Protein AF-A0A6A4V044-F1 (afdb_monomer_lite)

Organism: Amphibalanus amphitrite (NCBI:txid1232801)

Radius of gyration: 45.14 Å; chains: 1; bounding box: 102×41×116 Å

Sequence (174 aa):
MIAAFDELERRVTQSLLRDLHEFRACLSAEIEKLSDRVKDLERHVEEKDGTIDQLSDNLRQSREEVAALQIRSSVRDQIWTRRLELRGRELFISESLTKLRSLIFRSLLATKREKRIYTVYTRGGLVFFKEKQHGFLLDDGSVVTRSYTTDERGHLVWQGTDLRQAPAPQPVYQ

Foldseek 3Di:
DVVVVVVVVVVVVVVVVVVVVVVVVVVVVVVVVVVVVVVVVVVVVVVVVVVVVVVVVVVVVVVVVVVVVVVVVVVVVVVVVVLVVCPPPPCNLVVLEDPLRVVVLVVVVVCCV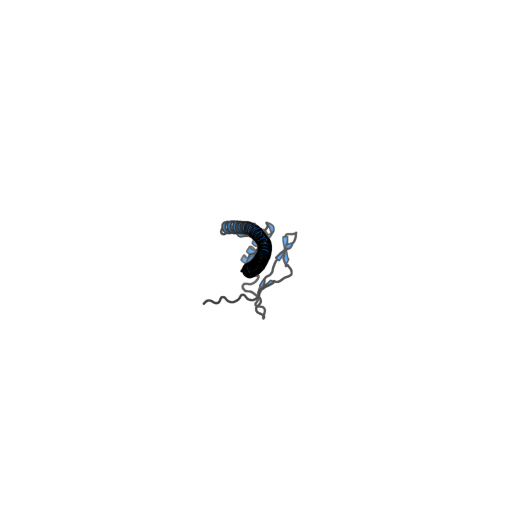VVQWPDWDDDSSFIWTHRDNDAPCPVVGWGWTWGWDADPVSDTDTPPDGDTDHHDPPPPDD

Secondary structure (DSSP, 8-state):
-HHHHHHHHHHHHHHHHHHHHHHHHHHHHHHHHHHHHHHHHHHHHHHHHHHHHHHHHHHHHHHHHHHHHHHHHHHHHHHHHHHHHTTTSTHHHHTTS-HHHHHHHHHHHHHHHTTSSSEEEEETTEEEEESSSS----TT-PEEEEEEEE-TT--EEEEEEEEEEPPPPP----

pLDDT: mean 75.54, std 19.07, range [36.34, 98.69]

Structure (mmCIF, N/CA/C/O backbone):
data_AF-A0A6A4V044-F1
#
_entry.id   AF-A0A6A4V044-F1
#
loop_
_atom_site.group_PDB
_atom_site.id
_atom_site.type_symbol
_atom_site.label_atom_id
_atom_site.label_alt_id
_atom_site.label_comp_id
_atom_site.label_asym_id
_atom_site.label_entity_id
_atom_site.label_seq_id
_atom_site.pdbx_PDB_ins_code
_atom_site.Cartn_x
_atom_site.Cartn_y
_atom_site.Cartn_z
_atom_site.occupancy
_atom_site.B_iso_or_equiv
_atom_site.auth_seq_id
_atom_site.auth_comp_id
_atom_site.auth_asym_id
_atom_site.auth_atom_id
_atom_site.pdbx_PDB_model_num
ATOM 1 N N . MET A 1 1 ? 46.909 4.164 -68.305 1.00 65.69 1 MET A N 1
ATOM 2 C CA . MET A 1 1 ? 46.972 3.329 -67.084 1.00 65.69 1 MET A CA 1
ATOM 3 C C . MET A 1 1 ? 46.804 4.158 -65.816 1.00 65.69 1 MET A C 1
ATOM 5 O O . MET A 1 1 ? 45.893 3.842 -65.074 1.00 65.69 1 MET A O 1
ATOM 9 N N . ILE A 1 2 ? 47.574 5.234 -65.607 1.00 81.50 2 ILE A N 1
ATOM 10 C CA . ILE A 1 2 ? 47.515 6.070 -64.385 1.00 81.50 2 ILE A CA 1
ATOM 11 C C . ILE A 1 2 ? 46.101 6.627 -64.104 1.00 81.50 2 ILE A C 1
ATOM 13 O O . ILE A 1 2 ? 45.521 6.301 -63.081 1.00 81.50 2 ILE A O 1
ATOM 17 N N . ALA A 1 3 ? 45.463 7.299 -65.069 1.00 87.12 3 ALA A N 1
ATOM 18 C CA . ALA A 1 3 ? 44.116 7.864 -64.877 1.00 87.12 3 ALA A CA 1
ATOM 19 C C . ALA A 1 3 ? 43.008 6.833 -64.555 1.00 87.12 3 ALA A C 1
ATOM 21 O O . ALA A 1 3 ? 42.005 7.168 -63.934 1.00 87.12 3 ALA A O 1
ATOM 22 N N . ALA A 1 4 ? 43.168 5.575 -64.984 1.00 89.00 4 ALA A N 1
ATOM 23 C CA . ALA A 1 4 ? 42.208 4.513 -64.670 1.00 89.00 4 ALA A CA 1
ATOM 24 C C . ALA A 1 4 ? 42.380 3.994 -63.233 1.00 89.00 4 ALA A C 1
ATOM 26 O O . ALA A 1 4 ? 41.408 3.556 -62.621 1.00 89.00 4 ALA A O 1
ATOM 27 N N . PHE A 1 5 ? 43.606 4.054 -62.706 1.00 89.88 5 PHE A N 1
ATOM 28 C CA . PHE A 1 5 ? 43.908 3.727 -61.318 1.00 89.88 5 PHE A CA 1
ATOM 29 C C . PHE A 1 5 ? 43.381 4.818 -60.378 1.00 89.88 5 PHE A C 1
ATOM 31 O O . PHE A 1 5 ? 42.662 4.490 -59.441 1.00 89.88 5 PHE A O 1
ATOM 38 N N . ASP A 1 6 ? 43.613 6.093 -60.702 1.00 93.62 6 ASP A N 1
ATOM 39 C CA . ASP A 1 6 ? 43.106 7.231 -59.919 1.00 93.62 6 ASP A CA 1
ATOM 40 C C . ASP A 1 6 ? 41.567 7.236 -59.850 1.00 93.62 6 ASP A C 1
ATOM 42 O O . ASP A 1 6 ? 40.971 7.484 -58.802 1.00 93.62 6 ASP A O 1
ATOM 46 N N . GLU A 1 7 ? 40.891 6.903 -60.957 1.00 93.56 7 GLU A N 1
ATOM 47 C CA . GLU A 1 7 ? 39.427 6.795 -60.983 1.00 93.56 7 GLU A CA 1
ATOM 48 C C . GLU A 1 7 ? 38.914 5.603 -60.159 1.00 93.56 7 GLU A C 1
ATOM 50 O O . GLU A 1 7 ? 37.879 5.702 -59.492 1.00 93.56 7 GLU A O 1
ATOM 55 N N . LEU A 1 8 ? 39.630 4.474 -60.164 1.00 93.75 8 LEU A N 1
ATOM 56 C CA . LEU A 1 8 ? 39.296 3.332 -59.314 1.00 93.75 8 LEU A CA 1
ATOM 57 C C . LEU A 1 8 ? 39.491 3.674 -57.832 1.00 93.75 8 LEU A C 1
ATOM 59 O O . LEU A 1 8 ? 38.599 3.403 -57.031 1.00 93.75 8 LEU A O 1
ATOM 63 N N . GLU A 1 9 ? 40.608 4.307 -57.476 1.00 95.19 9 GLU A N 1
ATOM 64 C CA . GLU A 1 9 ? 40.906 4.760 -56.116 1.00 95.19 9 GLU A CA 1
ATOM 65 C C . GLU A 1 9 ? 39.840 5.740 -55.614 1.00 95.19 9 GLU A C 1
ATOM 67 O O . GLU A 1 9 ? 39.297 5.570 -54.518 1.00 95.19 9 GLU A O 1
ATOM 72 N N . ARG A 1 10 ? 39.445 6.705 -56.453 1.00 95.25 10 ARG A N 1
ATOM 73 C CA . ARG A 1 10 ? 38.368 7.654 -56.153 1.00 95.25 10 ARG A CA 1
ATOM 74 C C . ARG A 1 10 ? 37.049 6.937 -55.870 1.00 95.25 10 ARG A C 1
ATOM 76 O O . ARG A 1 10 ? 36.373 7.254 -54.892 1.00 95.25 10 ARG A O 1
ATOM 83 N N . ARG A 1 11 ? 36.678 5.957 -56.699 1.00 96.56 11 ARG A N 1
ATOM 84 C CA . ARG A 1 11 ? 35.435 5.184 -56.537 1.00 96.56 11 ARG A CA 1
ATOM 85 C C . ARG A 1 11 ? 35.446 4.315 -55.286 1.00 96.56 11 ARG A C 1
ATOM 87 O O . ARG A 1 11 ? 34.447 4.291 -54.572 1.00 96.56 11 ARG A O 1
ATOM 94 N N . VAL A 1 12 ? 36.552 3.625 -55.016 1.00 96.44 12 VAL A N 1
ATOM 95 C CA . VAL A 1 12 ? 36.715 2.791 -53.816 1.00 96.44 12 VAL A CA 1
ATOM 96 C C . VAL A 1 12 ? 36.619 3.658 -52.567 1.00 96.44 12 VAL A C 1
ATOM 98 O O . VAL A 1 12 ? 35.831 3.359 -51.675 1.00 96.44 12 VAL A O 1
ATOM 101 N N . THR A 1 13 ? 37.336 4.781 -52.541 1.00 96.62 13 THR A N 1
ATOM 102 C CA . THR A 1 13 ? 37.307 5.727 -51.418 1.00 96.62 13 THR A CA 1
ATOM 103 C C . THR A 1 13 ? 35.904 6.295 -51.205 1.00 96.62 13 THR A C 1
ATOM 105 O O . THR A 1 13 ? 35.417 6.340 -50.078 1.00 96.62 13 THR A O 1
ATOM 108 N N . GLN A 1 14 ? 35.209 6.672 -52.282 1.00 96.50 14 GLN A N 1
ATOM 109 C CA . GLN A 1 14 ? 33.848 7.201 -52.199 1.00 96.50 14 GLN A CA 1
ATOM 110 C C . GLN A 1 14 ? 32.836 6.150 -51.713 1.00 96.50 14 GLN A C 1
ATOM 112 O O . GLN A 1 14 ? 31.959 6.483 -50.918 1.00 96.50 14 GLN A O 1
ATOM 117 N N . SER A 1 15 ? 32.967 4.894 -52.154 1.00 97.12 15 SER A N 1
ATOM 118 C CA . SER A 1 15 ? 32.136 3.782 -51.672 1.00 97.12 15 SER A CA 1
ATOM 119 C C . SER A 1 15 ? 32.360 3.541 -50.183 1.00 97.12 15 SER A C 1
ATOM 121 O O . SER A 1 15 ? 31.410 3.506 -49.414 1.00 97.12 15 SER A O 1
ATOM 123 N N . LEU A 1 16 ? 33.621 3.465 -49.758 1.00 96.19 16 LEU A N 1
ATOM 124 C CA . LEU A 1 16 ? 33.977 3.141 -48.381 1.00 96.19 16 LEU A CA 1
ATOM 125 C C . LEU A 1 16 ? 33.577 4.261 -47.409 1.00 96.19 16 LEU A C 1
ATOM 127 O O . LEU A 1 16 ? 33.081 3.990 -46.319 1.00 96.19 16 LEU A O 1
ATOM 131 N N . LEU A 1 17 ? 33.710 5.528 -47.819 1.00 96.75 17 LEU A N 1
ATOM 132 C CA . LEU A 1 17 ? 33.194 6.667 -47.054 1.00 96.75 17 LEU A CA 1
ATOM 133 C C . LEU A 1 17 ? 31.674 6.604 -46.892 1.00 96.75 17 LEU A C 1
ATOM 135 O O . LEU A 1 17 ? 31.164 6.888 -45.809 1.00 96.75 17 LEU A O 1
ATOM 139 N N . ARG A 1 18 ? 30.951 6.230 -47.952 1.00 96.88 18 ARG A N 1
ATOM 140 C CA . ARG A 1 18 ? 29.497 6.077 -47.898 1.00 96.88 18 ARG A CA 1
ATOM 141 C C . ARG A 1 18 ? 29.097 4.963 -46.933 1.00 96.88 18 ARG A C 1
ATOM 143 O O . ARG A 1 18 ? 28.282 5.219 -46.052 1.00 96.88 18 ARG A O 1
ATOM 150 N N . ASP A 1 19 ? 29.716 3.794 -47.045 1.00 97.81 19 ASP A N 1
ATOM 151 C CA . ASP A 1 19 ? 29.427 2.645 -46.183 1.00 97.81 19 ASP A CA 1
ATOM 152 C C . ASP A 1 19 ? 29.718 2.972 -44.708 1.00 97.81 19 ASP A C 1
ATOM 154 O O . ASP A 1 19 ? 28.919 2.660 -43.824 1.00 97.81 19 ASP A O 1
ATOM 158 N N . LEU A 1 20 ? 30.816 3.686 -44.425 1.00 97.50 20 LEU A N 1
ATOM 159 C CA . LEU A 1 20 ? 31.132 4.161 -43.073 1.00 97.50 20 LEU A CA 1
ATOM 160 C C . LEU A 1 20 ? 30.118 5.186 -42.556 1.00 97.50 20 LEU A C 1
ATOM 162 O O . LEU A 1 20 ? 29.771 5.164 -41.373 1.00 97.50 20 LEU A O 1
ATOM 166 N N . HIS A 1 21 ? 29.636 6.088 -43.412 1.00 97.69 21 HIS A N 1
ATOM 167 C CA . HIS A 1 21 ? 28.606 7.053 -43.038 1.00 97.69 21 HIS A CA 1
ATOM 168 C C . HIS A 1 21 ? 27.265 6.381 -42.741 1.00 97.69 21 HIS A C 1
ATOM 170 O O . HIS A 1 21 ? 26.628 6.735 -41.747 1.00 97.69 21 HIS A O 1
ATOM 176 N N . GLU A 1 22 ? 26.858 5.415 -43.562 1.00 97.69 22 GLU A N 1
ATOM 177 C CA . GLU A 1 22 ? 25.639 4.630 -43.360 1.00 97.69 22 GLU A CA 1
ATOM 178 C C . GLU A 1 22 ? 25.746 3.790 -42.080 1.00 97.69 22 GLU A C 1
ATOM 180 O O . GLU A 1 22 ? 24.864 3.860 -41.224 1.00 97.69 22 GLU A O 1
ATOM 185 N N . PHE A 1 23 ? 26.872 3.102 -41.867 1.00 97.88 23 PHE A N 1
ATOM 186 C CA . PHE A 1 23 ? 27.121 2.341 -40.642 1.00 97.88 23 PHE A CA 1
ATOM 187 C C . PHE A 1 23 ? 27.098 3.226 -39.390 1.00 97.88 23 PHE A C 1
ATOM 189 O O . PHE A 1 23 ? 26.456 2.883 -38.394 1.00 97.88 23 PHE A O 1
ATOM 196 N N . ARG A 1 24 ? 27.742 4.400 -39.446 1.00 98.25 24 ARG A N 1
ATOM 197 C CA . ARG A 1 24 ? 27.706 5.382 -38.354 1.00 98.25 24 ARG A CA 1
ATOM 198 C C . ARG A 1 24 ? 26.277 5.827 -38.064 1.00 98.25 24 ARG A C 1
ATOM 200 O O . ARG A 1 24 ? 25.896 5.874 -36.901 1.00 98.25 24 ARG A O 1
ATOM 207 N N . ALA A 1 25 ? 25.494 6.140 -39.095 1.00 97.31 25 ALA A N 1
ATOM 208 C CA . ALA A 1 25 ? 24.104 6.556 -38.931 1.00 97.31 25 ALA A CA 1
ATOM 209 C C . ALA A 1 25 ? 23.252 5.448 -38.289 1.00 97.31 25 ALA A C 1
ATOM 211 O O . ALA A 1 25 ? 22.486 5.730 -37.369 1.00 97.31 25 ALA A O 1
ATOM 212 N N . CYS A 1 26 ? 23.434 4.191 -38.707 1.00 97.81 26 CYS A N 1
ATOM 213 C CA . CYS A 1 26 ? 22.757 3.044 -38.105 1.00 97.81 26 CYS A CA 1
ATOM 214 C C . CYS A 1 26 ? 23.113 2.868 -36.624 1.00 97.81 26 CYS A C 1
ATOM 216 O O . CYS A 1 26 ? 22.215 2.716 -35.799 1.00 97.81 26 CYS A O 1
ATOM 218 N N . LEU A 1 27 ? 24.402 2.921 -36.272 1.00 98.06 27 LEU A N 1
ATOM 219 C CA . LEU A 1 27 ? 24.828 2.813 -34.875 1.00 98.06 27 LEU A CA 1
ATOM 220 C C . LEU A 1 27 ? 24.301 3.966 -34.023 1.00 98.06 27 LEU A C 1
ATOM 222 O O . LEU A 1 27 ? 23.834 3.732 -32.912 1.00 98.06 27 LEU A O 1
ATOM 226 N N . SER A 1 28 ? 24.343 5.197 -34.534 1.00 98.06 28 SER A N 1
ATOM 227 C CA . SER A 1 28 ? 23.797 6.356 -33.825 1.00 98.06 28 SER A CA 1
ATOM 228 C C . SER A 1 28 ? 22.301 6.199 -33.551 1.00 98.06 28 SER A C 1
ATOM 230 O O . SER A 1 28 ? 21.875 6.434 -32.425 1.00 98.06 28 SER A O 1
ATOM 232 N N . ALA A 1 29 ? 21.526 5.731 -34.534 1.00 98.12 29 ALA A N 1
ATOM 233 C CA . ALA A 1 29 ? 20.098 5.482 -34.354 1.00 98.12 29 ALA A CA 1
ATOM 234 C C . ALA A 1 29 ? 19.822 4.377 -33.319 1.00 98.12 29 ALA A C 1
ATOM 236 O O . ALA A 1 29 ? 18.871 4.469 -32.547 1.00 98.12 29 ALA A O 1
ATOM 237 N N . GLU A 1 30 ? 20.645 3.328 -33.275 1.00 98.38 30 GLU A N 1
ATOM 238 C CA . GLU A 1 30 ? 20.466 2.249 -32.300 1.00 98.38 30 GLU A CA 1
ATOM 239 C C . GLU A 1 30 ? 20.852 2.683 -30.877 1.00 98.38 30 GLU A C 1
ATOM 241 O O . GLU A 1 30 ? 20.166 2.330 -29.918 1.00 98.38 30 GLU A O 1
ATOM 246 N N . ILE A 1 31 ? 21.895 3.510 -30.735 1.00 98.31 31 ILE A N 1
ATOM 247 C CA . ILE A 1 31 ? 22.263 4.144 -29.459 1.00 98.31 31 ILE A CA 1
ATOM 248 C C . ILE A 1 31 ? 21.123 5.031 -28.951 1.00 98.31 31 ILE A C 1
ATOM 250 O O . ILE A 1 31 ? 20.814 5.000 -27.761 1.00 98.31 31 ILE A O 1
ATOM 254 N N . GLU A 1 32 ? 20.480 5.795 -29.834 1.00 98.38 32 GLU A N 1
ATOM 255 C CA . GLU A 1 32 ? 19.347 6.650 -29.475 1.00 98.38 32 GLU A CA 1
ATOM 256 C C . GLU A 1 32 ? 18.156 5.824 -28.970 1.00 98.38 32 GLU A C 1
ATOM 258 O O . GLU A 1 32 ? 17.667 6.069 -27.869 1.00 98.38 32 GLU A O 1
ATOM 263 N N . LYS A 1 33 ? 17.778 4.752 -29.680 1.00 98.44 33 LYS A N 1
ATOM 264 C CA . LYS A 1 33 ? 16.723 3.830 -29.217 1.00 98.44 33 LYS A CA 1
ATOM 265 C C . LYS A 1 33 ? 17.038 3.194 -27.865 1.00 98.44 33 LYS A C 1
ATOM 267 O O . LYS A 1 33 ? 16.147 3.039 -27.031 1.00 98.44 33 LYS A O 1
ATOM 272 N N . LEU A 1 34 ? 18.288 2.778 -27.656 1.00 98.38 34 LEU A N 1
ATOM 273 C CA . LEU A 1 34 ? 18.733 2.222 -26.378 1.00 98.38 34 LEU A CA 1
ATOM 274 C C . LEU A 1 34 ? 18.643 3.269 -25.266 1.00 98.38 34 LEU A C 1
ATOM 276 O O . LEU A 1 34 ? 18.178 2.945 -24.177 1.00 98.38 34 LEU A O 1
ATOM 280 N N . SER A 1 35 ? 19.029 4.512 -25.550 1.00 98.44 35 SER A N 1
ATOM 281 C CA . SER A 1 35 ? 18.926 5.637 -24.617 1.00 98.44 35 SER A CA 1
ATOM 282 C C . SER A 1 35 ? 17.477 5.908 -24.211 1.00 98.44 35 SER A C 1
ATOM 284 O O . SER A 1 35 ? 17.177 6.010 -23.023 1.00 98.44 35 SER A O 1
ATOM 286 N N . ASP A 1 36 ? 16.553 5.937 -25.170 1.00 98.50 36 ASP A N 1
ATOM 287 C CA . ASP A 1 36 ? 15.130 6.142 -24.882 1.00 98.50 36 ASP A CA 1
ATOM 288 C C . ASP A 1 36 ? 14.541 4.984 -24.075 1.00 98.50 36 ASP A C 1
ATOM 290 O O . ASP A 1 36 ? 13.828 5.199 -23.094 1.00 98.50 36 ASP A O 1
ATOM 294 N N . ARG A 1 37 ? 14.927 3.747 -24.401 1.00 98.50 37 ARG A N 1
ATOM 295 C CA . ARG A 1 37 ? 14.516 2.571 -23.630 1.00 98.50 37 ARG A CA 1
ATOM 296 C C . ARG A 1 37 ? 15.052 2.588 -22.196 1.00 98.50 37 ARG A C 1
ATOM 298 O O . ARG A 1 37 ? 14.362 2.112 -21.298 1.00 98.50 37 ARG A O 1
ATOM 305 N N . VAL A 1 38 ? 16.263 3.100 -21.966 1.00 98.69 38 VAL A N 1
ATOM 306 C CA . VAL A 1 38 ? 16.811 3.270 -20.611 1.00 98.69 38 VAL A CA 1
ATOM 307 C C . VAL A 1 38 ? 15.980 4.283 -19.827 1.00 98.69 38 VAL A C 1
ATOM 309 O O . VAL A 1 38 ? 15.542 3.954 -18.730 1.00 98.69 38 VAL A O 1
ATOM 312 N N . LYS A 1 39 ? 15.657 5.441 -20.414 1.00 98.44 39 LYS A N 1
ATOM 313 C CA . LYS A 1 39 ? 14.806 6.455 -19.764 1.00 98.44 39 LYS A CA 1
ATOM 314 C C . LYS A 1 39 ? 13.419 5.919 -19.410 1.00 98.44 39 LYS A C 1
ATOM 316 O O . LYS A 1 39 ? 12.886 6.206 -18.341 1.00 98.44 39 LYS A O 1
ATOM 321 N N . ASP A 1 40 ? 12.828 5.122 -20.297 1.00 98.44 40 ASP A N 1
ATOM 322 C CA . ASP A 1 40 ? 11.537 4.484 -20.034 1.00 98.44 40 ASP A CA 1
ATOM 323 C C . ASP A 1 40 ? 11.605 3.505 -18.859 1.00 98.44 40 ASP A C 1
ATOM 325 O O . ASP A 1 40 ? 10.691 3.458 -18.033 1.00 98.44 40 ASP A O 1
ATOM 329 N N . LEU A 1 41 ? 12.692 2.734 -18.766 1.00 98.25 41 LEU A N 1
ATOM 330 C CA . LEU A 1 41 ? 12.918 1.823 -17.649 1.00 98.25 41 LEU A CA 1
ATOM 331 C C . LEU A 1 41 ? 13.145 2.575 -16.337 1.00 98.25 41 LEU A C 1
ATOM 333 O O . LEU A 1 41 ? 12.578 2.166 -15.329 1.00 98.25 41 LEU A O 1
ATOM 337 N N . GLU A 1 42 ? 13.922 3.658 -16.349 1.00 98.25 42 GLU A N 1
ATOM 338 C CA . GLU A 1 42 ? 14.153 4.512 -15.177 1.00 98.25 42 GLU A CA 1
ATOM 339 C C . GLU A 1 42 ? 12.830 5.053 -14.627 1.00 98.25 42 GLU A C 1
ATOM 341 O O . GLU A 1 42 ? 12.512 4.838 -13.459 1.00 98.25 42 GLU A O 1
ATOM 346 N N . ARG A 1 43 ? 11.987 5.622 -15.494 1.00 98.25 43 ARG A N 1
ATOM 347 C CA . ARG A 1 43 ? 10.651 6.103 -15.116 1.00 98.25 43 ARG A CA 1
ATOM 348 C C . ARG A 1 43 ? 9.768 5.001 -14.523 1.00 98.25 43 ARG A C 1
ATOM 350 O O . ARG A 1 43 ? 9.089 5.211 -13.524 1.00 98.25 43 ARG A O 1
ATOM 357 N N . HIS A 1 44 ? 9.768 3.812 -15.119 1.00 98.38 44 HIS A N 1
ATOM 358 C CA . HIS A 1 44 ? 8.968 2.698 -14.608 1.00 98.38 44 HIS A CA 1
ATOM 359 C C . HIS A 1 44 ? 9.487 2.164 -13.262 1.00 98.38 44 HIS A C 1
ATOM 361 O O . HIS A 1 44 ? 8.704 1.650 -12.461 1.00 98.38 44 HIS A O 1
ATOM 367 N N . VAL A 1 45 ? 10.794 2.267 -13.001 1.00 98.44 45 VAL A N 1
ATOM 368 C CA . VAL A 1 45 ? 11.367 1.971 -11.681 1.00 98.44 45 VAL A CA 1
ATOM 369 C C . VAL A 1 45 ? 10.891 3.003 -10.661 1.00 98.44 45 VAL A C 1
ATOM 371 O O . VAL A 1 45 ? 10.366 2.597 -9.631 1.00 98.44 45 VAL A O 1
ATOM 374 N N . GLU A 1 46 ? 10.942 4.298 -10.979 1.00 98.00 46 GLU A N 1
ATOM 375 C CA . GLU A 1 46 ? 10.440 5.362 -10.093 1.00 98.00 46 GLU A CA 1
ATOM 376 C C . GLU A 1 46 ? 8.952 5.182 -9.739 1.00 98.00 46 GLU A C 1
ATOM 378 O O . GLU A 1 46 ? 8.561 5.285 -8.576 1.00 98.00 46 GLU A O 1
ATOM 383 N N . GLU A 1 47 ? 8.109 4.846 -10.721 1.00 97.88 47 GLU A N 1
ATOM 384 C CA . GLU A 1 47 ? 6.685 4.558 -10.493 1.00 97.88 47 GLU A CA 1
ATOM 385 C C . GLU A 1 47 ? 6.475 3.354 -9.556 1.00 97.88 47 GLU A C 1
ATOM 387 O O . GLU A 1 47 ? 5.592 3.355 -8.685 1.00 97.88 47 GLU A O 1
ATOM 392 N N . LYS A 1 48 ? 7.290 2.307 -9.722 1.00 97.44 48 LYS A N 1
ATOM 393 C CA . LYS A 1 48 ? 7.238 1.121 -8.864 1.00 97.44 48 LYS A CA 1
ATOM 394 C C . LYS A 1 48 ? 7.737 1.404 -7.460 1.00 97.44 48 LYS A C 1
ATOM 396 O O . LYS A 1 48 ? 7.112 0.916 -6.522 1.00 97.44 48 LYS A O 1
ATOM 401 N N . ASP A 1 49 ? 8.790 2.195 -7.311 1.00 98.00 49 ASP A N 1
ATOM 402 C CA . ASP A 1 49 ? 9.310 2.598 -6.007 1.00 98.00 49 ASP A CA 1
ATOM 403 C C . ASP A 1 49 ? 8.250 3.396 -5.237 1.00 98.00 49 ASP A C 1
ATOM 405 O O . ASP A 1 49 ? 7.926 3.044 -4.103 1.00 98.00 49 ASP A O 1
ATOM 409 N N . GLY A 1 50 ? 7.564 4.339 -5.894 1.00 97.44 50 GLY A N 1
ATOM 410 C CA . GLY A 1 50 ? 6.429 5.044 -5.285 1.00 97.44 50 GLY A CA 1
ATOM 411 C C . GLY A 1 50 ? 5.279 4.110 -4.874 1.00 97.44 50 GLY A C 1
ATOM 412 O O . GLY A 1 50 ? 4.651 4.290 -3.828 1.00 97.44 50 GLY A O 1
ATOM 413 N N . THR A 1 51 ? 5.018 3.060 -5.658 1.00 97.75 51 THR A N 1
ATOM 414 C CA . THR A 1 51 ? 4.021 2.035 -5.301 1.00 97.75 51 THR A CA 1
ATOM 415 C C . THR A 1 51 ? 4.469 1.199 -4.096 1.00 97.75 51 THR A C 1
ATOM 417 O O . THR A 1 51 ? 3.652 0.867 -3.233 1.00 97.75 51 THR A O 1
ATOM 420 N N . ILE A 1 52 ? 5.756 0.853 -4.019 1.00 98.06 52 ILE A N 1
ATOM 421 C CA . ILE A 1 52 ? 6.347 0.103 -2.903 1.00 98.06 52 ILE A CA 1
ATOM 422 C C . ILE A 1 52 ? 6.263 0.914 -1.610 1.00 98.06 52 ILE A C 1
ATOM 424 O O . ILE A 1 52 ? 5.876 0.353 -0.581 1.00 98.06 52 ILE A O 1
ATOM 428 N N . ASP A 1 53 ? 6.555 2.212 -1.660 1.00 97.88 53 ASP A N 1
ATOM 429 C CA . ASP A 1 53 ? 6.447 3.106 -0.506 1.00 97.88 53 ASP A CA 1
ATOM 430 C C . ASP A 1 53 ? 5.009 3.146 0.022 1.00 97.88 53 ASP A C 1
ATOM 432 O O . ASP A 1 53 ? 4.763 2.883 1.203 1.00 97.88 53 ASP A O 1
ATOM 436 N N . GLN A 1 54 ? 4.033 3.336 -0.872 1.00 97.69 54 GLN A N 1
ATOM 437 C CA . GLN A 1 54 ? 2.619 3.355 -0.499 1.00 97.69 54 GLN A CA 1
ATOM 438 C C . GLN A 1 54 ? 2.155 2.030 0.129 1.00 97.69 54 GLN A C 1
ATOM 440 O O . GLN A 1 54 ? 1.422 2.022 1.123 1.00 97.69 54 GLN A O 1
ATOM 445 N N . LEU A 1 55 ? 2.556 0.890 -0.443 1.00 97.38 55 LEU A N 1
ATOM 446 C CA . LEU A 1 55 ? 2.219 -0.426 0.106 1.00 97.38 55 LEU A CA 1
ATOM 447 C C . LEU A 1 55 ? 2.897 -0.671 1.458 1.00 97.38 55 LEU A C 1
ATOM 449 O O . LEU A 1 55 ? 2.292 -1.279 2.345 1.00 97.38 55 LEU A O 1
ATOM 453 N N . SER A 1 56 ? 4.124 -0.183 1.632 1.00 97.38 56 SER A N 1
ATOM 454 C CA . SER A 1 56 ? 4.873 -0.288 2.884 1.00 97.38 56 SER A CA 1
ATOM 455 C C . SER A 1 56 ? 4.209 0.516 4.001 1.00 97.38 56 SER A C 1
ATOM 457 O O . SER A 1 56 ? 4.039 -0.002 5.109 1.00 97.38 56 SER A O 1
ATOM 459 N N . ASP A 1 57 ? 3.754 1.733 3.701 1.00 97.75 57 ASP A N 1
ATOM 460 C CA . ASP A 1 57 ? 2.996 2.563 4.638 1.00 97.75 57 ASP A CA 1
ATOM 461 C C . ASP A 1 57 ? 1.655 1.919 5.017 1.00 97.75 57 ASP A C 1
ATOM 463 O O . ASP A 1 57 ? 1.336 1.812 6.205 1.00 97.75 57 ASP A O 1
ATOM 467 N N . ASN A 1 58 ? 0.908 1.395 4.039 1.00 97.62 58 ASN A N 1
ATOM 468 C CA . ASN A 1 58 ? -0.351 0.686 4.293 1.00 97.62 58 ASN A CA 1
ATOM 469 C C . ASN A 1 58 ? -0.140 -0.556 5.177 1.00 97.62 58 ASN A C 1
ATOM 471 O O . ASN A 1 58 ? -0.923 -0.824 6.092 1.00 97.62 58 ASN A O 1
ATOM 475 N N . LEU A 1 59 ? 0.930 -1.322 4.934 1.00 96.75 59 LEU A N 1
ATOM 476 C CA . LEU A 1 59 ? 1.270 -2.487 5.748 1.00 96.75 59 LEU A CA 1
ATOM 477 C C . LEU A 1 59 ? 1.650 -2.084 7.177 1.00 96.75 59 LEU A C 1
ATOM 479 O O . LEU A 1 59 ? 1.258 -2.766 8.127 1.00 96.75 59 LEU A O 1
ATOM 483 N N . ARG A 1 60 ? 2.400 -0.986 7.344 1.00 97.25 60 ARG A N 1
ATOM 484 C CA . ARG A 1 60 ? 2.738 -0.436 8.664 1.00 97.25 60 ARG A CA 1
ATOM 485 C C . ARG A 1 60 ? 1.469 -0.063 9.428 1.00 97.25 60 ARG A C 1
ATOM 487 O O . ARG A 1 60 ? 1.289 -0.545 10.544 1.00 97.25 60 ARG A O 1
ATOM 494 N N . GLN A 1 61 ? 0.567 0.690 8.802 1.00 96.81 61 GLN A N 1
ATOM 495 C CA . GLN A 1 61 ? -0.712 1.070 9.402 1.00 96.81 61 GLN A CA 1
ATOM 496 C C . GLN A 1 61 ? -1.542 -0.162 9.793 1.00 96.81 61 GLN A C 1
ATOM 498 O O . GLN A 1 61 ? -2.010 -0.268 10.924 1.00 96.81 61 GLN A O 1
ATOM 503 N N . SER A 1 62 ? -1.675 -1.141 8.895 1.00 96.25 62 SER A N 1
ATOM 504 C CA . SER A 1 62 ? -2.424 -2.368 9.183 1.00 96.25 62 SER A CA 1
ATOM 505 C C . SER A 1 62 ? -1.835 -3.143 10.370 1.00 96.25 62 SER A C 1
ATOM 507 O O . SER A 1 62 ? -2.575 -3.654 11.211 1.00 96.25 62 SER A O 1
ATOM 509 N N . ARG A 1 63 ? -0.502 -3.195 10.499 1.00 96.56 63 ARG A N 1
ATOM 510 C CA . ARG A 1 63 ? 0.164 -3.818 11.655 1.00 96.56 63 ARG A CA 1
ATOM 511 C C . ARG A 1 63 ? -0.143 -3.091 12.963 1.00 96.56 63 ARG A C 1
ATOM 513 O O . ARG A 1 63 ? -0.376 -3.755 13.972 1.00 96.56 63 ARG A O 1
ATOM 520 N N . GLU A 1 64 ? -0.165 -1.763 12.954 1.00 95.12 64 GLU A N 1
ATOM 521 C CA . GLU A 1 64 ? -0.533 -0.956 14.124 1.00 95.12 64 GLU A CA 1
ATOM 522 C C . GLU A 1 64 ? -1.995 -1.188 14.531 1.00 95.12 64 GLU A C 1
ATOM 524 O O . GLU A 1 64 ? -2.290 -1.403 15.710 1.00 95.12 64 GLU A O 1
ATOM 529 N N . GLU A 1 65 ? -2.908 -1.242 13.559 1.00 94.25 65 GLU A N 1
ATOM 530 C CA . GLU A 1 65 ? -4.322 -1.551 13.792 1.00 94.25 65 GLU A CA 1
ATOM 531 C C . GLU A 1 65 ? -4.509 -2.953 14.386 1.00 94.25 65 GLU A C 1
ATOM 533 O O . GLU A 1 65 ? -5.230 -3.124 15.375 1.00 94.25 65 GLU A O 1
ATOM 538 N N . VAL A 1 66 ? -3.820 -3.960 13.839 1.00 93.06 66 VAL A N 1
ATOM 539 C CA . VAL A 1 66 ? -3.841 -5.330 14.370 1.00 93.06 66 VAL A CA 1
ATOM 540 C C . VAL A 1 66 ? -3.297 -5.371 15.797 1.00 93.06 66 VAL A C 1
ATOM 542 O O . VAL A 1 66 ? -3.922 -5.991 16.660 1.00 93.06 66 VAL A O 1
ATOM 545 N N . ALA A 1 67 ? -2.197 -4.672 16.089 1.00 92.75 67 ALA A N 1
ATOM 546 C CA . ALA A 1 67 ? -1.648 -4.595 17.442 1.00 92.75 67 ALA A CA 1
ATOM 547 C C . ALA A 1 67 ? -2.651 -3.967 18.428 1.00 92.75 67 ALA A C 1
ATOM 549 O O . ALA A 1 67 ? -2.889 -4.508 19.514 1.00 92.75 67 ALA A O 1
ATOM 550 N N . ALA A 1 68 ? -3.314 -2.875 18.035 1.00 89.25 68 ALA A N 1
ATOM 551 C CA . ALA A 1 68 ? -4.347 -2.234 18.846 1.00 89.25 68 ALA A CA 1
ATOM 552 C C . ALA A 1 68 ? -5.552 -3.162 19.093 1.00 89.25 68 ALA A C 1
ATOM 554 O O . ALA A 1 68 ? -6.066 -3.253 20.215 1.00 89.25 68 ALA A O 1
ATOM 555 N N . LEU A 1 69 ? -5.999 -3.894 18.068 1.00 86.31 69 LEU A N 1
ATOM 556 C CA . LEU A 1 69 ? -7.075 -4.880 18.193 1.00 86.31 69 LEU A CA 1
ATOM 557 C C . LEU A 1 69 ? -6.680 -6.061 19.085 1.00 86.31 69 LEU A C 1
ATOM 559 O O . LEU A 1 69 ? -7.508 -6.531 19.868 1.00 86.31 69 LEU A O 1
ATOM 563 N N . GLN A 1 70 ? -5.429 -6.509 19.025 1.00 86.56 70 GLN A N 1
ATOM 564 C CA . GLN A 1 70 ? -4.921 -7.604 19.846 1.00 86.56 70 GLN A CA 1
ATOM 565 C C . GLN A 1 70 ? -4.877 -7.227 21.332 1.00 86.56 70 GLN A C 1
ATOM 567 O O . GLN A 1 70 ? -5.313 -8.015 22.175 1.00 86.56 70 GLN A O 1
ATOM 572 N N . ILE A 1 71 ? -4.462 -5.998 21.663 1.00 83.19 71 ILE A N 1
ATOM 573 C CA . ILE A 1 71 ? -4.546 -5.465 23.035 1.00 83.19 71 ILE A CA 1
ATOM 574 C C . ILE A 1 71 ? -6.005 -5.446 23.510 1.00 83.19 71 ILE A C 1
ATOM 576 O O . ILE A 1 71 ? -6.314 -5.896 24.612 1.00 83.19 71 ILE A O 1
ATOM 580 N N . ARG A 1 72 ? -6.941 -4.984 22.673 1.00 76.31 72 ARG A N 1
ATOM 581 C CA . ARG A 1 72 ? -8.374 -4.981 23.020 1.00 76.31 72 ARG A CA 1
ATOM 582 C C . ARG A 1 72 ? -8.942 -6.389 23.198 1.00 76.31 72 ARG A C 1
ATOM 584 O O . ARG A 1 72 ? -9.790 -6.591 24.069 1.00 76.31 72 ARG A O 1
ATOM 591 N N . SER A 1 73 ? -8.500 -7.352 22.389 1.00 75.69 73 SER A N 1
ATOM 592 C CA . SER A 1 73 ? -8.886 -8.756 22.543 1.00 75.69 73 SER A CA 1
ATOM 593 C C . SER A 1 73 ? -8.372 -9.321 23.862 1.00 75.69 73 SER A C 1
ATOM 595 O O . SER A 1 73 ? -9.150 -9.928 24.587 1.00 75.69 73 SER A O 1
ATOM 597 N N . SER A 1 74 ? -7.123 -9.035 24.241 1.00 81.38 74 SER A N 1
ATOM 598 C CA . SER A 1 74 ? -6.571 -9.521 25.512 1.00 81.38 74 SER A CA 1
ATOM 599 C C . SER A 1 74 ? -7.340 -8.977 26.720 1.00 81.38 74 SER A C 1
ATOM 601 O O . SER A 1 74 ? -7.635 -9.725 27.649 1.00 81.38 74 SER A O 1
ATOM 603 N N . VAL A 1 75 ? -7.761 -7.707 26.685 1.00 76.19 75 VAL A N 1
ATOM 604 C CA . VAL A 1 75 ? -8.622 -7.121 27.725 1.00 76.19 75 VAL A CA 1
ATOM 605 C C . VAL A 1 75 ? -9.976 -7.833 27.781 1.00 76.19 75 VAL A C 1
ATOM 607 O O . VAL A 1 75 ? -10.460 -8.157 28.867 1.00 76.19 75 VAL A O 1
ATOM 610 N N . ARG A 1 76 ? -10.593 -8.116 26.626 1.00 74.12 76 ARG A N 1
ATOM 611 C CA . ARG A 1 76 ? -11.848 -8.882 26.557 1.00 74.12 76 ARG A CA 1
ATOM 612 C C . ARG A 1 76 ? -11.681 -10.274 27.167 1.00 74.12 76 ARG A C 1
ATOM 614 O O . ARG A 1 76 ? -12.533 -10.684 27.954 1.00 74.12 76 ARG A O 1
ATOM 621 N N . ASP A 1 77 ? -10.596 -10.964 26.836 1.00 74.50 77 ASP A N 1
ATOM 622 C CA . ASP A 1 77 ? -10.317 -12.318 27.310 1.00 74.50 77 ASP A CA 1
ATOM 623 C C . ASP A 1 77 ? -10.046 -12.329 28.818 1.00 74.50 77 ASP A C 1
ATOM 625 O O . ASP A 1 77 ? -10.603 -13.155 29.533 1.00 74.50 77 ASP A O 1
ATOM 629 N N . GLN A 1 78 ? -9.304 -11.350 29.347 1.00 74.00 78 GLN A N 1
ATOM 630 C CA . GLN A 1 78 ? -9.121 -11.172 30.793 1.00 74.00 78 GLN A CA 1
ATOM 631 C C . GLN A 1 78 ? -10.451 -10.945 31.523 1.00 74.00 78 GLN A C 1
ATOM 633 O O . GLN A 1 78 ? -10.692 -11.540 32.576 1.00 74.00 78 GLN A O 1
ATOM 638 N N . ILE A 1 79 ? -11.337 -10.109 30.970 1.00 76.50 79 ILE A N 1
ATOM 639 C CA . ILE A 1 79 ? -12.676 -9.875 31.530 1.00 76.50 79 ILE A CA 1
ATOM 640 C C . ILE A 1 79 ? -13.507 -11.162 31.492 1.00 76.50 79 ILE A C 1
ATOM 642 O O . ILE A 1 79 ? -14.200 -11.477 32.462 1.00 76.50 79 ILE A O 1
ATOM 646 N N . TRP A 1 80 ? -13.452 -11.907 30.387 1.00 69.88 80 TRP A N 1
ATOM 647 C CA . TRP A 1 80 ? -14.168 -13.170 30.240 1.00 69.88 80 TRP A CA 1
ATOM 648 C C . TRP A 1 80 ? -13.671 -14.228 31.228 1.00 69.88 80 TRP A C 1
ATOM 650 O O . TRP A 1 80 ? -14.489 -14.858 31.897 1.00 69.88 80 TRP A O 1
ATOM 660 N N . THR A 1 81 ? -12.355 -14.370 31.383 1.00 74.88 81 THR A N 1
ATOM 661 C CA . THR A 1 81 ? -11.730 -15.288 32.342 1.00 74.88 81 THR A CA 1
ATOM 662 C C . THR A 1 81 ? -12.134 -14.949 33.771 1.00 74.88 81 THR A C 1
ATOM 664 O O . THR A 1 81 ? -12.676 -15.811 34.458 1.00 74.88 81 THR A O 1
ATOM 667 N N . ARG A 1 82 ? -12.013 -13.681 34.193 1.00 73.25 82 ARG A N 1
ATOM 668 C CA . ARG A 1 82 ? -12.484 -13.240 35.521 1.00 73.25 82 ARG A CA 1
ATOM 669 C C . ARG A 1 82 ? -13.973 -13.519 35.717 1.00 73.25 82 ARG A C 1
ATOM 671 O O . ARG A 1 82 ? -14.387 -14.016 36.757 1.00 73.25 82 ARG A O 1
ATOM 678 N N . ARG A 1 83 ? -14.802 -13.263 34.700 1.00 63.03 83 ARG A N 1
ATOM 679 C CA . ARG A 1 83 ? -16.235 -13.592 34.740 1.00 63.03 83 ARG A CA 1
ATOM 680 C C . ARG A 1 83 ? -16.463 -15.097 34.923 1.00 63.03 83 ARG A C 1
ATOM 682 O O . ARG A 1 83 ? -17.388 -15.481 35.634 1.00 63.03 83 ARG A O 1
ATOM 689 N N . LEU A 1 84 ? -15.659 -15.948 34.292 1.00 63.16 84 LEU A N 1
ATOM 690 C CA . LEU A 1 84 ? -15.774 -17.399 34.414 1.00 63.16 84 LEU A CA 1
ATOM 691 C C . LEU A 1 84 ? -15.325 -17.900 35.795 1.00 63.16 84 LEU A C 1
ATOM 693 O O . LEU A 1 84 ? -16.002 -18.747 36.364 1.00 63.16 84 LEU A O 1
ATOM 697 N N . GLU A 1 85 ? -14.267 -17.329 36.372 1.00 66.69 85 GLU A N 1
ATOM 698 C CA . GLU A 1 85 ? -13.827 -17.603 37.753 1.00 66.69 85 GLU A CA 1
ATOM 699 C C . GLU A 1 85 ? -14.899 -17.247 38.794 1.00 66.69 85 GLU A C 1
ATOM 701 O O . GLU A 1 85 ? -14.996 -17.866 39.857 1.00 66.69 85 GLU A O 1
ATOM 706 N N . LEU A 1 86 ? -15.734 -16.257 38.475 1.00 62.19 86 LEU A N 1
ATOM 707 C CA . LEU A 1 86 ? -16.869 -15.845 39.292 1.00 62.19 86 LEU A CA 1
ATOM 708 C C . LEU A 1 86 ? -18.129 -16.695 39.055 1.00 62.19 86 LEU A C 1
ATOM 710 O O . LEU A 1 86 ? -19.086 -16.570 39.820 1.00 62.19 86 LEU A O 1
ATOM 714 N N . ARG A 1 87 ? -18.182 -17.570 38.036 1.00 51.00 87 ARG A N 1
ATOM 715 C CA . ARG A 1 87 ? -19.294 -18.529 37.898 1.00 51.00 87 ARG A CA 1
ATOM 716 C C . ARG A 1 87 ? -19.215 -19.577 39.009 1.00 51.00 87 ARG A C 1
ATOM 718 O O . ARG A 1 87 ? -18.172 -20.164 39.254 1.00 51.00 87 ARG A O 1
ATOM 725 N N . GLY A 1 88 ? -20.348 -19.861 39.651 1.00 52.47 88 GLY A N 1
ATOM 726 C CA . GLY A 1 88 ? -20.452 -20.900 40.687 1.00 52.47 88 GLY A CA 1
ATOM 727 C C . GLY A 1 88 ? -20.059 -20.440 42.093 1.00 52.47 88 GLY A C 1
ATOM 728 O O . GLY A 1 88 ? -20.405 -21.102 43.064 1.00 52.47 88 GLY A O 1
ATOM 729 N N . ARG A 1 89 ? -19.429 -19.267 42.224 1.00 54.22 89 ARG A N 1
ATOM 730 C CA . ARG A 1 89 ? -19.400 -18.495 43.469 1.00 54.22 89 ARG A CA 1
ATOM 731 C C . ARG A 1 89 ? -20.572 -17.521 43.378 1.00 54.22 89 ARG A C 1
ATOM 733 O O . ARG A 1 89 ? -20.722 -16.869 42.351 1.00 54.22 89 ARG A O 1
ATOM 740 N N . GLU A 1 90 ? -21.419 -17.392 44.396 1.00 51.16 90 GLU A N 1
ATOM 741 C CA . GLU A 1 90 ? -22.634 -16.538 44.386 1.00 51.16 90 GLU A CA 1
ATOM 742 C C . GLU A 1 90 ? -22.379 -15.025 44.114 1.00 51.16 90 GLU A C 1
ATOM 744 O O . GLU A 1 90 ? -23.287 -14.199 44.158 1.00 51.16 90 GLU A O 1
ATOM 749 N N . LEU A 1 91 ? -21.141 -14.660 43.772 1.00 50.34 91 LEU A N 1
ATOM 750 C CA . LEU A 1 91 ? -20.633 -13.349 43.384 1.00 50.34 91 LEU A CA 1
ATOM 751 C C . LEU A 1 91 ? -21.082 -12.871 41.990 1.00 50.34 91 LEU A C 1
ATOM 753 O O . LEU A 1 91 ? -21.048 -11.669 41.723 1.00 50.34 91 LEU A O 1
ATOM 757 N N . PHE A 1 92 ? -21.553 -13.761 41.105 1.00 46.34 92 PHE A N 1
ATOM 758 C CA . PHE A 1 92 ? -21.990 -13.370 39.749 1.00 46.34 92 PHE A CA 1
ATOM 759 C C . PHE A 1 92 ? -23.180 -12.385 39.761 1.00 46.34 92 PHE A C 1
ATOM 761 O O . PHE A 1 92 ? -23.393 -11.622 38.816 1.00 46.34 92 PHE A O 1
ATOM 768 N N . ILE A 1 93 ? -23.951 -12.371 40.852 1.00 49.25 93 ILE A N 1
ATOM 769 C CA . ILE A 1 93 ? -25.071 -11.446 41.058 1.00 49.25 93 ILE A CA 1
ATOM 770 C C . ILE A 1 93 ? -24.618 -10.177 41.803 1.00 49.25 93 ILE A C 1
ATOM 772 O O . ILE A 1 93 ? -25.132 -9.098 41.519 1.00 49.25 93 ILE A O 1
ATOM 776 N N . SER A 1 94 ? -23.636 -10.255 42.707 1.00 46.09 94 SER A N 1
ATOM 777 C CA . SER A 1 94 ? -23.265 -9.120 43.565 1.00 46.09 94 SER A CA 1
ATOM 778 C C . SER A 1 94 ? -22.394 -8.066 42.881 1.00 46.09 94 SER A C 1
ATOM 780 O O . SER A 1 94 ? -22.477 -6.902 43.253 1.00 46.09 94 SER A O 1
ATOM 782 N N . GLU A 1 95 ? -21.582 -8.425 41.881 1.00 44.97 95 GLU A N 1
ATOM 783 C CA . GLU A 1 95 ? -20.770 -7.423 41.163 1.00 44.97 95 GLU A CA 1
ATOM 784 C C . GLU A 1 95 ? -21.581 -6.585 40.168 1.00 44.97 95 GLU A C 1
ATOM 786 O O . GLU A 1 95 ? -21.238 -5.440 39.885 1.00 44.97 95 GLU A O 1
ATOM 791 N N . SER A 1 96 ? -22.683 -7.126 39.645 1.00 52.19 96 SER A N 1
ATOM 792 C CA . SER A 1 96 ? -23.528 -6.416 38.676 1.00 52.19 96 SER A CA 1
ATOM 793 C C . SER A 1 96 ? -24.647 -5.601 39.335 1.00 52.19 96 SER A C 1
ATOM 795 O O . SER A 1 96 ? -25.229 -4.712 38.710 1.00 52.19 96 SER A O 1
ATOM 797 N N . LEU A 1 97 ? -24.932 -5.853 40.613 1.00 55.09 97 LEU A N 1
ATOM 798 C CA . LEU A 1 97 ? -25.942 -5.140 41.376 1.00 55.09 97 LEU A CA 1
ATOM 799 C C . LEU A 1 97 ? -25.272 -4.284 42.452 1.00 55.09 97 LEU A C 1
ATOM 801 O O . LEU A 1 97 ? -24.780 -4.801 43.450 1.00 55.09 97 LEU A O 1
ATOM 805 N N . THR A 1 98 ? -25.340 -2.958 42.309 1.00 65.81 98 THR A N 1
ATOM 806 C CA . THR A 1 98 ? -25.023 -2.025 43.407 1.00 65.81 98 THR A CA 1
ATOM 807 C C . THR A 1 98 ? -25.717 -2.453 44.714 1.00 65.81 98 THR A C 1
ATOM 809 O O . THR A 1 98 ? -26.723 -3.166 44.675 1.00 65.81 9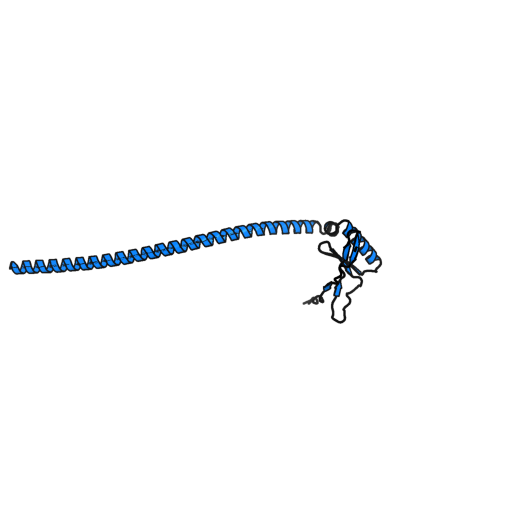8 THR A O 1
ATOM 812 N N . LYS A 1 99 ? -25.235 -2.011 45.890 1.00 68.38 99 LYS A N 1
ATOM 813 C CA . LYS A 1 99 ? -25.848 -2.357 47.200 1.00 68.38 99 LYS A CA 1
ATOM 814 C C . LYS A 1 99 ? -27.381 -2.221 47.186 1.00 68.38 99 LYS A C 1
ATOM 816 O O . LYS A 1 99 ? -28.092 -3.093 47.685 1.00 68.38 99 LYS A O 1
ATOM 821 N N . LEU A 1 100 ? -27.869 -1.168 46.532 1.00 67.50 100 LEU A N 1
ATOM 822 C CA . LEU A 1 100 ? -29.286 -0.895 46.315 1.00 67.50 100 LEU A CA 1
ATOM 823 C C . LEU A 1 100 ? -29.964 -1.923 45.392 1.00 67.50 100 LEU A C 1
ATOM 825 O O . LEU A 1 100 ? -30.980 -2.512 45.754 1.00 67.50 100 LEU A O 1
ATOM 829 N N . ARG A 1 101 ? -29.382 -2.213 44.225 1.00 68.88 101 ARG A N 1
ATOM 830 C CA . ARG A 1 101 ? -29.918 -3.218 43.292 1.00 68.88 101 ARG A CA 1
ATOM 831 C C . ARG A 1 101 ? -29.923 -4.629 43.892 1.00 68.88 101 ARG A C 1
ATOM 833 O O . ARG A 1 101 ? -30.838 -5.403 43.627 1.00 68.88 101 ARG A O 1
ATOM 840 N N . SER A 1 102 ? -28.961 -4.937 44.761 1.00 70.31 102 SER A N 1
ATOM 841 C CA . SER A 1 102 ? -28.907 -6.187 45.530 1.00 70.31 102 SER A CA 1
ATOM 842 C C . SER A 1 102 ? -30.028 -6.281 46.573 1.00 70.31 102 SER A C 1
ATOM 844 O O . SER A 1 102 ? -30.550 -7.363 46.840 1.00 70.31 102 SER A O 1
ATOM 846 N N . LEU A 1 103 ? -30.424 -5.160 47.181 1.00 73.38 103 LEU A N 1
ATOM 847 C CA . LEU A 1 103 ? -31.575 -5.097 48.088 1.00 73.38 103 LEU A CA 1
ATOM 848 C C . LEU A 1 103 ? -32.886 -5.342 47.328 1.00 73.38 103 LEU A C 1
ATOM 850 O O . LEU A 1 103 ? -33.719 -6.133 47.763 1.00 73.38 103 LEU A O 1
ATOM 854 N N . ILE A 1 104 ? -33.014 -4.755 46.142 1.00 72.50 104 ILE A N 1
ATOM 855 C CA . ILE A 1 104 ? -34.190 -4.905 45.276 1.00 72.50 104 ILE A CA 1
ATOM 856 C C . ILE A 1 104 ? -34.335 -6.320 44.752 1.00 72.50 104 ILE A C 1
ATOM 858 O O . ILE A 1 104 ? -35.419 -6.891 44.802 1.00 72.50 104 ILE A O 1
ATOM 862 N N . PHE A 1 105 ? -33.240 -6.912 44.285 1.00 75.62 105 PHE A N 1
ATOM 863 C CA . PHE A 1 105 ? -33.259 -8.287 43.819 1.00 75.62 105 PHE A CA 1
ATOM 864 C C . PHE A 1 105 ? -33.706 -9.245 44.931 1.00 75.62 105 PHE A C 1
ATOM 866 O O . PHE A 1 105 ? -34.543 -10.111 44.692 1.00 75.62 105 PHE A O 1
ATOM 873 N N . ARG A 1 106 ? -33.235 -9.040 46.171 1.00 75.81 106 ARG A N 1
ATOM 874 C CA . ARG A 1 106 ? -33.692 -9.804 47.345 1.00 75.81 106 ARG A CA 1
ATOM 875 C C . ARG A 1 106 ? -35.174 -9.582 47.655 1.00 75.81 106 ARG A C 1
ATOM 877 O O . ARG A 1 106 ? -35.873 -10.555 47.922 1.00 75.81 106 ARG A O 1
ATOM 884 N N . SER A 1 107 ? -35.657 -8.342 47.577 1.00 80.19 107 SER A N 1
ATOM 885 C CA . SER A 1 107 ? -37.079 -8.017 47.754 1.00 80.19 107 SER A CA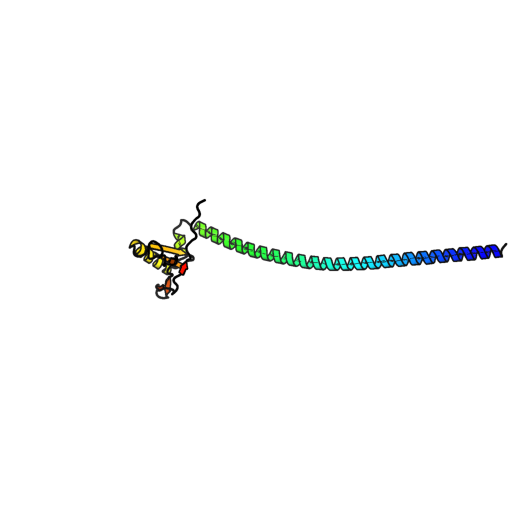 1
ATOM 886 C C . SER A 1 107 ? -37.953 -8.723 46.710 1.00 80.19 107 SER A C 1
ATOM 888 O O . SER A 1 107 ? -38.894 -9.422 47.075 1.00 80.19 107 SER A O 1
ATOM 890 N N . LEU A 1 108 ? -37.583 -8.665 45.427 1.00 78.81 108 LEU A N 1
ATOM 891 C CA . LEU A 1 108 ? -38.300 -9.364 44.358 1.00 78.81 108 LEU A CA 1
ATOM 892 C C . LEU A 1 108 ? -38.218 -10.889 44.514 1.00 78.81 108 LEU A C 1
ATOM 894 O O . LEU A 1 108 ? -39.203 -11.585 44.287 1.00 78.81 108 LEU A O 1
ATOM 898 N N . LEU A 1 109 ? -37.086 -11.444 44.953 1.00 79.62 109 LEU A N 1
ATOM 899 C CA . LEU A 1 109 ? -37.000 -12.873 45.270 1.00 79.62 109 LEU A CA 1
ATOM 900 C C . LEU A 1 109 ? -37.958 -13.278 46.400 1.00 79.62 109 LEU A C 1
ATOM 902 O O . LEU A 1 109 ? -38.550 -14.355 46.316 1.00 79.62 109 LEU A O 1
ATOM 906 N N . ALA A 1 110 ? -38.151 -12.434 47.418 1.00 78.31 110 ALA A N 1
ATOM 907 C CA . ALA A 1 110 ? -39.155 -12.664 48.457 1.00 78.31 110 ALA A CA 1
ATOM 908 C C . ALA A 1 110 ? -40.576 -12.637 47.868 1.00 78.31 110 ALA A C 1
ATOM 910 O O . ALA A 1 110 ? -41.333 -13.588 48.044 1.00 78.31 110 ALA A O 1
ATOM 911 N N . THR A 1 111 ? -40.892 -11.643 47.036 1.00 78.69 111 THR A N 1
ATOM 912 C CA . THR A 1 111 ? -42.172 -11.554 46.312 1.00 78.69 111 THR A CA 1
ATOM 913 C C . THR A 1 111 ? -42.416 -12.751 45.376 1.00 78.69 111 THR A C 1
ATOM 915 O O . THR A 1 111 ? -43.551 -13.199 45.205 1.00 78.69 111 THR A O 1
ATOM 918 N N . LYS A 1 112 ? -41.356 -13.323 44.787 1.00 76.69 112 LYS A N 1
ATOM 919 C CA . LYS A 1 112 ? -41.430 -14.562 43.996 1.00 76.69 112 LYS A CA 1
ATOM 920 C C . LYS A 1 112 ? -41.743 -15.774 44.871 1.00 76.69 112 LYS A C 1
ATOM 922 O O . LYS A 1 112 ? -42.536 -16.622 44.470 1.00 76.69 112 LYS A O 1
ATOM 927 N N . ARG A 1 113 ? -41.145 -15.865 46.066 1.00 75.25 113 ARG A N 1
ATOM 928 C CA . ARG A 1 113 ? -41.473 -16.912 47.055 1.00 75.25 113 ARG A CA 1
ATOM 929 C C . ARG A 1 113 ? -42.936 -16.823 47.496 1.00 75.25 113 ARG A C 1
ATOM 931 O O . ARG A 1 113 ? -43.582 -17.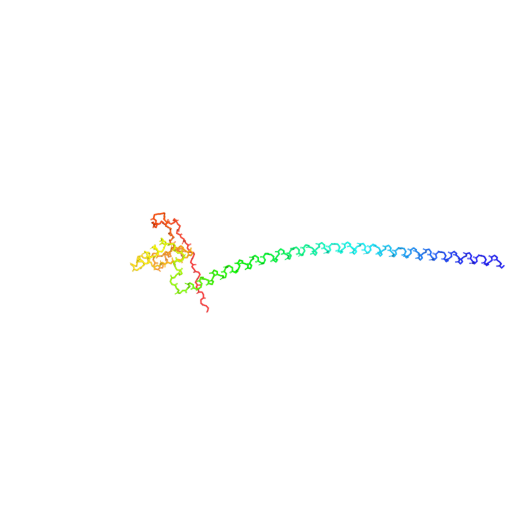854 47.635 1.00 75.25 113 ARG A O 1
ATOM 938 N N . GLU A 1 114 ? -43.471 -15.609 47.600 1.00 82.50 114 GLU A N 1
ATOM 939 C CA . GLU A 1 114 ? -44.895 -15.322 47.842 1.00 82.50 114 GLU A CA 1
ATOM 940 C C . GLU A 1 114 ? -45.797 -15.586 46.617 1.00 82.50 114 GLU A C 1
ATOM 942 O O . GLU A 1 114 ? -46.998 -15.336 46.672 1.00 82.50 114 GLU A O 1
ATOM 947 N N . LYS A 1 115 ? -45.242 -16.082 45.499 1.00 78.19 115 LYS A N 1
ATOM 948 C CA . LYS A 1 115 ? -45.941 -16.377 44.232 1.00 78.19 115 LYS A CA 1
ATOM 949 C C . LYS A 1 115 ? -46.672 -15.182 43.604 1.00 78.19 115 LYS A C 1
ATOM 951 O O . LYS A 1 115 ? -47.493 -15.367 42.711 1.00 78.19 115 LYS A O 1
ATOM 956 N N . ARG A 1 116 ? -46.355 -13.955 44.026 1.00 71.00 116 ARG A N 1
ATOM 957 C CA . ARG A 1 116 ? -46.906 -12.715 43.451 1.00 71.00 116 ARG A CA 1
ATOM 958 C C . ARG A 1 116 ? -46.244 -12.347 42.127 1.00 71.00 116 ARG A C 1
ATOM 960 O O . ARG A 1 116 ? -46.833 -11.652 41.311 1.00 71.00 116 ARG A O 1
ATOM 967 N N . ILE A 1 117 ? -45.016 -12.816 41.930 1.00 73.94 117 ILE A N 1
ATOM 968 C CA . ILE A 1 117 ? -44.299 -12.761 40.660 1.00 73.94 117 ILE A CA 1
ATOM 969 C C . ILE A 1 117 ? -43.717 -14.138 40.361 1.00 73.94 117 ILE A C 1
ATOM 971 O O . ILE A 1 117 ? -43.408 -14.916 41.261 1.00 73.94 117 ILE A O 1
ATOM 975 N N . TYR A 1 118 ? -43.544 -14.442 39.085 1.00 70.12 118 TYR A N 1
ATOM 976 C CA . TYR A 1 118 ? -43.128 -15.756 38.633 1.00 70.12 118 TYR A CA 1
ATOM 977 C C . TYR A 1 118 ? -41.615 -15.923 38.500 1.00 70.12 118 TYR A C 1
ATOM 979 O O . TYR A 1 118 ? -41.040 -16.923 38.928 1.00 70.12 118 TYR A O 1
ATOM 987 N N . THR A 1 119 ? -40.937 -14.973 37.861 1.00 70.44 119 THR A N 1
ATOM 988 C CA . THR A 1 119 ? -39.497 -15.078 37.585 1.00 70.44 119 THR A CA 1
ATOM 989 C C . THR A 1 119 ? -38.814 -13.767 37.907 1.00 70.44 119 THR A C 1
ATOM 991 O O . THR A 1 119 ? -39.370 -12.720 37.617 1.00 70.44 119 THR A O 1
ATOM 994 N N . VAL A 1 120 ? -37.608 -13.832 38.472 1.00 73.44 120 VAL A N 1
ATOM 995 C CA . VAL A 1 120 ? -36.735 -12.685 38.750 1.00 73.44 120 VAL A CA 1
ATOM 996 C C . VAL A 1 120 ? -35.346 -13.048 38.238 1.00 73.44 120 VAL A C 1
ATOM 998 O O . VAL A 1 120 ? -34.886 -14.160 38.499 1.00 73.44 120 VAL A O 1
ATOM 1001 N N . TYR A 1 121 ? -34.701 -12.157 37.488 1.00 67.75 121 TYR A N 1
ATOM 1002 C CA . TYR A 1 121 ? -33.361 -12.375 36.934 1.00 67.75 121 TYR A CA 1
ATOM 1003 C C . TYR A 1 121 ? -32.620 -11.051 36.712 1.00 67.75 121 TYR A C 1
ATOM 1005 O O . TYR A 1 121 ? -33.211 -9.973 36.790 1.00 67.75 121 TYR A O 1
ATOM 1013 N N . THR A 1 122 ? -31.318 -11.129 36.430 1.00 63.97 122 THR A N 1
ATOM 1014 C CA . THR A 1 122 ? -30.470 -9.963 36.157 1.00 63.97 122 THR A CA 1
ATOM 1015 C C . THR A 1 122 ? -29.776 -10.085 34.806 1.00 63.97 122 THR A C 1
ATOM 1017 O O . THR A 1 122 ? -29.383 -11.173 34.384 1.00 63.97 122 THR A O 1
ATOM 1020 N N . ARG A 1 123 ? -29.626 -8.962 34.098 1.00 60.34 123 ARG A N 1
ATOM 1021 C CA . ARG A 1 123 ? -28.864 -8.885 32.842 1.00 60.34 123 ARG A CA 1
ATOM 1022 C C . ARG A 1 123 ? -28.164 -7.536 32.763 1.00 60.34 123 ARG A C 1
ATOM 1024 O O . ARG A 1 123 ? -28.815 -6.504 32.865 1.00 60.34 123 ARG A O 1
ATOM 1031 N N . GLY A 1 124 ? -26.838 -7.537 32.610 1.00 56.81 124 GLY A N 1
ATOM 1032 C CA . GLY A 1 124 ? -26.052 -6.296 32.523 1.00 56.81 124 GLY A CA 1
ATOM 1033 C C . GLY A 1 124 ? -26.187 -5.386 33.753 1.00 56.81 124 GLY A C 1
ATOM 1034 O O . GLY A 1 124 ? -26.099 -4.171 33.631 1.00 56.81 124 GLY A O 1
ATOM 1035 N N . GLY A 1 125 ? -26.472 -5.962 34.924 1.00 61.91 125 GLY A N 1
ATOM 1036 C CA . GLY A 1 125 ? -26.698 -5.220 36.164 1.00 61.91 125 GLY A CA 1
ATOM 1037 C C . GLY A 1 125 ? -28.081 -4.588 36.322 1.00 61.91 125 GLY A C 1
ATOM 1038 O O . GLY A 1 125 ? -28.330 -3.957 37.346 1.00 61.91 125 GLY A O 1
ATOM 1039 N N . LEU A 1 126 ? -28.992 -4.761 35.363 1.00 61.03 126 LEU A N 1
ATOM 1040 C CA . LEU A 1 126 ? -30.406 -4.410 35.509 1.00 61.03 126 LEU A CA 1
ATOM 1041 C C . LEU A 1 126 ? -31.201 -5.614 36.027 1.00 61.03 126 LEU A C 1
ATOM 1043 O O . LEU A 1 126 ? -30.897 -6.761 35.683 1.00 61.03 126 LEU A O 1
ATOM 1047 N N . VAL A 1 127 ? -32.207 -5.343 36.860 1.00 67.62 127 VAL A N 1
ATOM 1048 C CA . VAL A 1 127 ? -33.085 -6.354 37.463 1.00 67.62 127 VAL A CA 1
ATOM 1049 C C . VAL A 1 127 ? -34.396 -6.415 36.685 1.00 67.62 127 VAL A C 1
ATOM 1051 O O . VAL A 1 127 ? -35.022 -5.387 36.440 1.00 67.62 127 VAL A O 1
ATOM 1054 N N . PHE A 1 128 ? -34.819 -7.624 36.328 1.00 70.31 128 PHE A N 1
ATOM 1055 C CA . PHE A 1 128 ? -36.043 -7.888 35.576 1.00 70.31 128 PHE A CA 1
ATOM 1056 C C . PHE A 1 128 ? -36.906 -8.908 36.315 1.00 70.31 128 PHE A C 1
ATOM 1058 O O . PHE A 1 128 ? -36.383 -9.812 36.977 1.00 70.31 128 PHE A O 1
ATOM 1065 N N . PHE A 1 129 ? -38.227 -8.809 36.159 1.00 70.62 129 PHE A N 1
ATOM 1066 C CA . PHE A 1 129 ? -39.139 -9.846 36.626 1.00 70.62 129 PHE A CA 1
ATOM 1067 C C . PHE A 1 129 ? -40.327 -10.066 35.685 1.00 70.62 129 PHE A C 1
ATOM 1069 O O . PHE A 1 129 ? -40.670 -9.218 34.864 1.00 70.62 129 PHE A O 1
ATOM 1076 N N . LYS A 1 130 ? -40.955 -11.235 35.823 1.00 69.38 130 LYS A N 1
ATOM 1077 C CA . LYS A 1 130 ? -42.217 -11.600 35.173 1.00 69.38 130 LYS A CA 1
ATOM 1078 C C . LYS A 1 130 ? -43.273 -11.801 36.244 1.00 69.38 130 LYS A C 1
ATOM 1080 O O . LYS A 1 130 ? -43.044 -12.577 37.165 1.00 69.38 130 LYS A O 1
ATOM 1085 N N . GLU A 1 131 ? -44.410 -11.126 36.125 1.00 64.75 131 GLU A N 1
ATOM 1086 C CA . GLU A 1 131 ? -45.512 -11.211 37.094 1.00 64.75 131 GLU A CA 1
ATOM 1087 C C . GLU A 1 131 ? -46.283 -12.538 36.976 1.00 64.75 131 GLU A C 1
ATOM 1089 O O . GLU A 1 131 ? -46.693 -13.104 37.982 1.00 64.75 131 GLU A O 1
ATOM 1094 N N . LYS A 1 132 ? -46.395 -13.103 35.764 1.00 63.19 132 LYS A N 1
ATOM 1095 C CA . LYS A 1 132 ? -47.134 -14.349 35.495 1.00 63.19 132 LYS A CA 1
ATOM 1096 C C . LYS A 1 132 ? -46.257 -15.462 34.922 1.00 63.19 132 LYS A C 1
ATOM 1098 O O . LYS A 1 132 ? -45.193 -15.207 34.355 1.00 63.19 132 LYS A O 1
ATOM 1103 N N . GLN A 1 133 ? -46.730 -16.700 35.099 1.00 54.34 133 GLN A N 1
ATOM 1104 C CA . GLN A 1 133 ? -45.989 -17.936 34.836 1.00 54.34 133 GLN A CA 1
ATOM 1105 C C . GLN A 1 133 ? -45.598 -18.142 33.375 1.00 54.34 133 GLN A C 1
ATOM 1107 O O . GLN A 1 133 ? -44.522 -18.656 33.106 1.00 54.34 133 GLN A O 1
ATOM 1112 N N . HIS A 1 134 ? -46.388 -17.651 32.435 1.00 40.12 134 HIS A N 1
ATOM 1113 C CA . HIS A 1 134 ? -46.059 -17.588 31.018 1.00 40.12 134 HIS A CA 1
ATOM 1114 C C . HIS A 1 134 ? -46.604 -16.259 30.494 1.00 40.12 134 HIS A C 1
ATOM 1116 O O . HIS A 1 134 ? -47.553 -15.722 31.071 1.00 40.12 134 HIS A O 1
ATOM 1122 N N . GLY A 1 135 ? -45.931 -15.683 29.492 1.00 45.75 135 GLY A N 1
ATOM 1123 C CA . GLY A 1 135 ? -46.273 -14.371 28.948 1.00 45.75 135 GLY A CA 1
ATOM 1124 C C . GLY A 1 135 ? -47.759 -14.292 28.625 1.00 45.75 135 GLY A C 1
ATOM 1125 O O . GLY A 1 135 ? -48.353 -15.285 28.212 1.00 45.75 135 GLY A O 1
ATOM 1126 N N . PHE A 1 136 ? -48.361 -13.120 28.811 1.00 45.03 136 PHE A N 1
ATOM 1127 C CA . PHE A 1 136 ? -49.562 -12.835 28.045 1.00 45.03 136 PHE A CA 1
ATOM 1128 C C . PHE A 1 136 ? -49.147 -13.024 26.591 1.00 45.03 136 PHE A C 1
ATOM 1130 O O . PHE A 1 136 ? -48.308 -12.268 26.120 1.00 45.03 136 PHE A O 1
ATOM 1137 N N . LEU A 1 137 ? -49.652 -14.061 25.925 1.00 43.97 137 LEU A N 1
ATOM 1138 C CA . LEU A 1 137 ? -49.944 -13.900 24.518 1.00 43.97 137 LEU A CA 1
ATOM 1139 C C . LEU A 1 137 ? -51.008 -12.810 24.543 1.00 43.97 137 LEU A C 1
ATOM 1141 O O . LEU A 1 137 ? -52.140 -13.043 24.962 1.00 43.97 137 LEU A O 1
ATOM 1145 N N . LEU A 1 138 ? -50.606 -11.586 24.216 1.00 52.31 138 LEU A N 1
ATOM 1146 C CA . LEU A 1 138 ? -51.568 -10.689 23.599 1.00 52.31 138 LEU A CA 1
ATOM 1147 C C . LEU A 1 138 ? -52.135 -11.440 22.382 1.00 52.31 138 LEU A C 1
ATOM 1149 O O . LEU A 1 138 ? -51.471 -12.345 21.871 1.00 52.31 138 LEU A O 1
ATOM 1153 N N . ASP A 1 139 ? -53.339 -11.117 21.917 1.00 50.47 139 ASP A N 1
ATOM 1154 C CA . ASP A 1 139 ? -53.964 -11.856 20.802 1.00 50.47 139 ASP A CA 1
ATOM 1155 C C . ASP A 1 139 ? -53.061 -11.918 19.539 1.00 50.47 139 ASP A C 1
ATOM 1157 O O . ASP A 1 139 ? -53.255 -12.758 18.665 1.00 50.47 139 ASP A O 1
ATOM 1161 N N . ASP A 1 140 ? -52.023 -11.070 19.482 1.00 51.22 140 ASP A N 1
ATOM 1162 C CA . ASP A 1 140 ? -50.965 -10.990 18.468 1.00 51.22 140 ASP A CA 1
ATOM 1163 C C . ASP A 1 140 ? -49.707 -11.868 18.698 1.00 51.22 140 ASP A C 1
ATOM 1165 O O . ASP A 1 140 ? -48.802 -11.876 17.864 1.00 51.22 140 ASP A O 1
ATOM 1169 N N . GLY A 1 141 ? -49.601 -12.590 19.815 1.00 52.34 141 GLY A N 1
ATOM 1170 C CA . GLY A 1 141 ? -48.474 -13.476 20.114 1.00 52.34 141 GLY A CA 1
ATOM 1171 C C . GLY A 1 141 ? -47.270 -12.860 20.852 1.00 52.34 141 GLY A C 1
ATOM 1172 O O . GLY A 1 141 ? -46.257 -13.541 21.035 1.00 52.34 141 GLY A O 1
ATOM 1173 N N . SER A 1 142 ? -47.332 -11.595 21.279 1.00 52.09 142 SER A N 1
ATOM 1174 C CA . SER A 1 142 ? -46.178 -10.877 21.857 1.00 52.09 142 SER A CA 1
ATOM 1175 C C . SER A 1 142 ? -46.049 -10.982 23.386 1.00 52.09 142 SER A C 1
ATOM 1177 O O . SER A 1 142 ? -47.042 -10.955 24.101 1.00 52.09 142 SER A O 1
ATOM 1179 N N . VAL A 1 143 ? -44.810 -11.065 23.907 1.00 57.19 143 VAL A N 1
ATOM 1180 C CA . VAL A 1 143 ? -44.509 -11.208 25.351 1.00 57.19 143 VAL A CA 1
ATOM 1181 C C . VAL A 1 143 ? -44.096 -9.869 25.965 1.00 57.19 143 VAL A C 1
ATOM 1183 O O . VAL A 1 143 ? -43.155 -9.236 25.487 1.00 57.19 143 VAL A O 1
ATOM 1186 N N . VAL A 1 144 ? -44.724 -9.478 27.079 1.00 58.69 144 VAL A N 1
ATOM 1187 C CA . VAL A 1 144 ? -44.414 -8.232 27.807 1.00 58.69 144 VAL A CA 1
ATOM 1188 C C . VAL A 1 144 ? -43.486 -8.484 29.001 1.00 58.69 144 VAL A C 1
ATOM 1190 O O . VAL A 1 144 ? -43.799 -9.280 29.888 1.00 58.69 144 VAL A O 1
ATOM 1193 N N . THR A 1 145 ? -42.350 -7.780 29.048 1.00 60.78 145 THR A N 1
ATOM 1194 C CA . THR A 1 145 ? -41.446 -7.734 30.213 1.00 60.78 145 THR A CA 1
ATOM 1195 C C . THR A 1 145 ? -41.394 -6.316 30.775 1.00 60.78 145 THR A C 1
ATOM 1197 O O . THR A 1 145 ? -41.102 -5.376 30.036 1.00 60.78 145 THR A O 1
ATOM 1200 N N . ARG A 1 146 ? -41.628 -6.160 32.085 1.00 66.00 146 ARG A N 1
ATOM 1201 C CA . ARG A 1 146 ? -41.517 -4.862 32.766 1.00 66.00 146 ARG A CA 1
ATOM 1202 C C . ARG A 1 146 ? -40.085 -4.607 33.222 1.00 66.00 146 ARG A C 1
ATOM 1204 O O . ARG A 1 146 ? -39.485 -5.439 33.908 1.00 66.00 146 ARG A O 1
ATOM 1211 N N . SER A 1 147 ? -39.551 -3.449 32.853 1.00 61.22 147 SER A N 1
ATOM 1212 C CA . SER A 1 147 ? -38.272 -2.937 33.338 1.00 61.22 147 SER A CA 1
ATOM 1213 C C . SER A 1 147 ? -38.512 -1.938 34.473 1.00 61.22 147 SER A C 1
ATOM 1215 O O . SER A 1 147 ? -39.449 -1.137 34.452 1.00 61.22 147 SER A O 1
ATOM 1217 N N . TYR A 1 148 ? -37.662 -2.004 35.492 1.00 62.34 148 TYR A N 1
ATOM 1218 C CA . TYR A 1 148 ? -37.697 -1.076 36.615 1.00 62.34 148 TYR A CA 1
ATOM 1219 C C . TYR A 1 148 ? -36.323 -0.465 36.805 1.00 62.34 148 TYR A C 1
ATOM 1221 O O . TYR A 1 148 ? -35.298 -1.143 36.684 1.00 62.34 148 TYR A O 1
ATOM 1229 N N . THR A 1 149 ? -36.319 0.812 37.159 1.00 61.09 149 THR A N 1
ATOM 1230 C CA . THR A 1 149 ? -35.146 1.469 37.723 1.00 61.09 149 THR A CA 1
ATOM 1231 C C . THR A 1 149 ? -35.436 1.979 39.112 1.00 61.09 149 THR A C 1
ATOM 1233 O O . THR A 1 149 ? -36.577 2.080 39.548 1.00 61.09 149 THR A O 1
ATOM 1236 N N . THR A 1 150 ? -34.364 2.274 39.819 1.00 56.56 150 THR A N 1
ATOM 1237 C CA . THR A 1 150 ? -34.409 2.930 41.114 1.00 56.56 150 THR A CA 1
ATOM 1238 C C . THR A 1 150 ? -34.317 4.422 40.937 1.00 56.56 150 THR A C 1
ATOM 1240 O O . THR A 1 150 ? -33.405 4.879 40.244 1.00 56.56 150 THR A O 1
ATOM 1243 N N . ASP A 1 151 ? -35.202 5.157 41.598 1.00 66.50 151 ASP A N 1
ATOM 1244 C CA . ASP A 1 151 ? -34.967 6.576 41.839 1.00 66.50 151 ASP A CA 1
ATOM 1245 C C . ASP A 1 151 ? -33.864 6.788 42.894 1.00 66.50 151 ASP A C 1
ATOM 1247 O O . ASP A 1 151 ? -33.314 5.844 43.473 1.00 66.50 151 ASP A O 1
ATOM 1251 N N . GLU A 1 152 ? -33.543 8.052 43.150 1.00 58.03 152 GLU A N 1
ATOM 1252 C CA . GLU A 1 152 ? -32.532 8.479 44.124 1.00 58.03 152 GLU A CA 1
ATOM 1253 C C . GLU A 1 152 ? -32.873 8.084 45.572 1.00 58.03 152 GLU A C 1
ATOM 1255 O O . GLU A 1 152 ? -31.995 8.054 46.434 1.00 58.03 152 GLU A O 1
ATOM 1260 N N . ARG A 1 153 ? -34.138 7.741 45.844 1.00 55.56 153 ARG A N 1
ATOM 1261 C CA . ARG A 1 153 ? -34.643 7.301 47.152 1.00 55.56 153 ARG A CA 1
ATOM 1262 C C . ARG A 1 153 ? -34.721 5.776 47.268 1.00 55.56 153 ARG A C 1
ATOM 1264 O O . ARG A 1 153 ? -35.047 5.255 48.332 1.00 55.56 153 ARG A O 1
ATOM 1271 N N . GLY A 1 154 ? -34.384 5.053 46.201 1.00 53.84 154 GLY A N 1
ATOM 1272 C CA . GLY A 1 154 ? -34.400 3.596 46.155 1.00 53.84 154 GLY A CA 1
ATOM 1273 C C . GLY A 1 154 ? -35.780 2.982 45.931 1.00 53.84 154 GLY A C 1
ATOM 1274 O O . GLY A 1 154 ? -35.921 1.764 46.071 1.00 53.84 154 GLY A O 1
ATOM 1275 N N . HIS A 1 155 ? -36.785 3.777 45.566 1.00 53.34 155 HIS A N 1
ATOM 1276 C CA . HIS A 1 155 ? -38.092 3.266 45.182 1.00 53.34 155 HIS A CA 1
ATOM 1277 C C . HIS A 1 155 ? -38.067 2.724 43.753 1.00 53.34 155 HIS A C 1
ATOM 1279 O O . HIS A 1 155 ? -37.345 3.206 42.876 1.00 53.34 155 HIS A O 1
ATOM 1285 N N . LEU A 1 156 ? -38.867 1.680 43.532 1.00 54.47 156 LEU A N 1
ATOM 1286 C CA . LEU A 1 156 ? -39.062 1.096 42.214 1.00 54.47 156 LEU A CA 1
ATOM 1287 C C . LEU A 1 156 ? -39.878 2.058 41.356 1.00 54.47 156 LEU A C 1
ATOM 1289 O O . LEU A 1 156 ? -41.075 2.232 41.577 1.00 54.47 156 LEU A O 1
ATOM 1293 N N . VAL A 1 157 ? -39.234 2.626 40.343 1.00 63.50 157 VAL A N 1
ATOM 1294 C CA . VAL A 1 157 ? -39.886 3.423 39.310 1.00 63.50 157 VAL A CA 1
ATOM 1295 C C . VAL A 1 157 ? -39.942 2.593 38.035 1.00 63.50 157 VAL A C 1
ATOM 1297 O O . VAL A 1 157 ? -38.921 2.137 37.512 1.00 63.50 157 VAL A O 1
ATOM 1300 N N . TRP A 1 158 ? -41.160 2.353 37.553 1.00 68.56 158 TRP A N 1
ATOM 1301 C CA . TRP A 1 158 ? -41.386 1.724 36.255 1.00 68.56 158 TRP A CA 1
ATOM 1302 C C . TRP A 1 158 ? -40.907 2.670 35.149 1.00 68.56 158 TRP A C 1
ATOM 1304 O O . TRP A 1 158 ? -41.281 3.840 35.125 1.00 68.56 158 TRP A O 1
ATOM 1314 N N . GLN A 1 159 ? -40.073 2.167 34.238 1.00 65.75 159 GLN A N 1
ATOM 1315 C CA . GLN A 1 159 ? -39.398 2.971 33.207 1.00 65.75 159 GLN A CA 1
ATOM 1316 C C . GLN A 1 159 ? -40.291 3.385 32.025 1.00 65.75 159 GLN A C 1
ATOM 1318 O O . GLN A 1 159 ? -39.786 3.820 30.992 1.00 65.75 159 GLN A O 1
ATOM 1323 N N . GLY A 1 160 ? -41.613 3.242 32.115 1.00 56.03 160 GLY A N 1
ATOM 1324 C CA . GLY A 1 160 ? -42.503 3.684 31.037 1.00 56.03 160 GLY A CA 1
ATOM 1325 C C . GLY A 1 160 ? -42.582 2.744 29.833 1.00 56.03 160 GLY A C 1
ATOM 1326 O O . GLY A 1 160 ? -43.474 2.883 29.002 1.00 56.03 160 GLY A O 1
ATOM 1327 N N . THR A 1 161 ? -41.650 1.799 29.709 1.00 53.88 161 THR A N 1
ATOM 1328 C CA . TH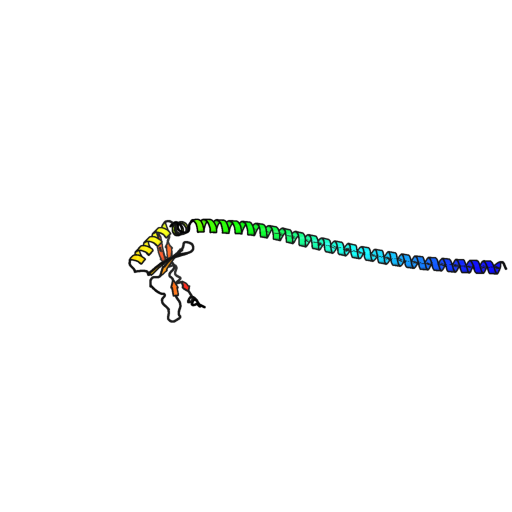R A 1 161 ? -41.474 0.984 28.507 1.00 53.88 161 THR A CA 1
ATOM 1329 C C . THR A 1 161 ? -41.602 -0.494 28.828 1.00 53.88 161 THR A C 1
ATOM 1331 O O . THR A 1 161 ? -40.675 -1.162 29.290 1.00 53.88 161 THR A O 1
ATOM 1334 N N . ASP A 1 162 ? -42.788 -1.011 28.537 1.00 58.78 162 ASP A N 1
ATOM 1335 C CA . ASP A 1 162 ? -43.032 -2.438 28.445 1.00 58.78 162 ASP A CA 1
ATOM 1336 C C . ASP A 1 162 ? -42.306 -2.966 27.203 1.00 58.78 162 ASP A C 1
ATOM 1338 O O . ASP A 1 162 ? -42.679 -2.688 26.062 1.00 58.78 162 ASP A O 1
ATOM 1342 N N . LEU A 1 163 ? -41.221 -3.710 27.423 1.00 56.34 163 LEU A N 1
ATOM 1343 C CA . LEU A 1 163 ? -40.465 -4.315 26.335 1.00 56.34 163 LEU A CA 1
ATOM 1344 C C . LEU A 1 163 ? -41.276 -5.491 25.791 1.00 56.34 163 LEU A C 1
ATOM 1346 O O . LEU A 1 163 ? -41.302 -6.571 26.392 1.00 56.34 163 LEU A O 1
ATOM 1350 N N . ARG A 1 164 ? -41.934 -5.267 24.649 1.00 53.09 164 ARG A N 1
ATOM 1351 C CA . ARG A 1 164 ? -42.491 -6.338 23.822 1.00 53.09 164 ARG A CA 1
ATOM 1352 C C . ARG A 1 164 ? -41.343 -7.082 23.153 1.00 53.09 164 ARG A C 1
ATOM 1354 O O . ARG A 1 164 ? -40.603 -6.511 22.355 1.00 53.09 164 ARG A O 1
ATOM 1361 N N . GLN A 1 165 ? -41.188 -8.356 23.481 1.00 56.53 165 GLN A N 1
ATOM 1362 C CA . GLN A 1 165 ? -40.333 -9.260 22.718 1.00 56.53 165 GLN A CA 1
ATOM 1363 C C . GLN A 1 165 ? -41.191 -10.021 21.712 1.00 56.53 165 GLN A C 1
ATOM 1365 O O . GLN A 1 165 ? -42.256 -10.539 22.063 1.00 56.53 165 GLN A O 1
ATOM 1370 N N . ALA A 1 166 ? -40.715 -10.073 20.465 1.00 49.47 166 ALA A N 1
ATOM 1371 C CA . ALA A 1 166 ? -41.261 -10.959 19.447 1.00 49.47 166 ALA A CA 1
ATOM 1372 C C . ALA A 1 166 ? -41.222 -12.413 19.957 1.00 49.47 166 ALA A C 1
ATOM 1374 O O . ALA A 1 166 ? -40.310 -12.759 20.722 1.00 49.47 166 ALA A O 1
ATOM 1375 N N . PRO A 1 167 ? -42.197 -13.255 19.574 1.00 48.88 167 PRO A N 1
ATOM 1376 C CA . PRO A 1 167 ? -42.211 -14.654 19.973 1.00 48.88 167 PRO A CA 1
ATOM 1377 C C . PRO A 1 167 ? -40.879 -15.307 19.596 1.00 48.88 167 PRO A C 1
ATOM 1379 O O . PRO A 1 167 ? -40.386 -15.151 18.478 1.00 48.88 167 PRO A O 1
ATOM 1382 N N . ALA A 1 168 ? -40.265 -15.996 20.560 1.00 50.34 168 ALA A N 1
ATOM 1383 C CA . ALA A 1 168 ? -39.029 -16.719 20.309 1.00 50.34 168 ALA A CA 1
ATOM 1384 C C . ALA A 1 168 ? -39.285 -17.767 19.209 1.00 50.34 168 ALA A C 1
ATOM 1386 O O . ALA A 1 168 ? -40.296 -18.473 19.293 1.00 50.34 168 ALA A O 1
ATOM 1387 N N . PRO A 1 169 ? -38.410 -17.886 18.192 1.00 44.25 169 PRO A N 1
ATOM 1388 C CA . PRO A 1 169 ? -38.541 -18.944 17.200 1.00 44.25 169 PRO A CA 1
ATOM 1389 C C . PRO A 1 169 ? -38.526 -20.293 17.921 1.00 44.25 169 PRO A C 1
ATOM 1391 O O . PRO A 1 169 ? -37.697 -20.523 18.807 1.00 44.25 169 PRO A O 1
ATOM 1394 N N . GLN A 1 170 ? -39.486 -21.155 17.584 1.00 40.22 170 GLN A N 1
ATOM 1395 C CA . GLN A 1 170 ? -39.589 -22.473 18.198 1.00 40.22 170 GLN A CA 1
ATOM 1396 C C . GLN A 1 170 ? -38.293 -23.252 17.932 1.00 40.22 170 GLN A C 1
ATOM 1398 O O . GLN A 1 170 ? -37.789 -23.213 16.805 1.00 40.22 170 GLN A O 1
ATOM 1403 N N . PRO A 1 171 ? -37.728 -23.939 18.940 1.00 36.34 171 PRO A N 1
ATOM 1404 C CA . PRO A 1 171 ? -36.576 -24.793 18.715 1.00 36.34 171 PRO A CA 1
ATOM 1405 C C . PRO A 1 171 ? -36.996 -25.921 17.769 1.00 36.34 171 PRO A C 1
ATOM 1407 O O . PRO A 1 171 ? -37.812 -26.771 18.120 1.00 36.34 171 PRO A O 1
ATOM 1410 N N . VAL A 1 172 ? -36.452 -25.900 16.553 1.00 42.78 172 VAL A N 1
ATOM 1411 C CA . VAL A 1 172 ? -36.552 -27.020 15.619 1.00 42.78 172 VAL A CA 1
ATOM 1412 C C . VAL A 1 172 ? -35.630 -28.104 16.161 1.00 42.78 172 VAL A C 1
ATOM 1414 O O . VAL A 1 172 ? -34.412 -28.014 16.027 1.00 42.78 172 VAL A O 1
ATOM 1417 N N . TYR A 1 173 ? -36.206 -29.095 16.834 1.00 38.84 173 TYR A N 1
ATOM 1418 C CA . TYR A 1 173 ? -35.508 -30.347 17.089 1.00 38.84 173 TYR A CA 1
ATO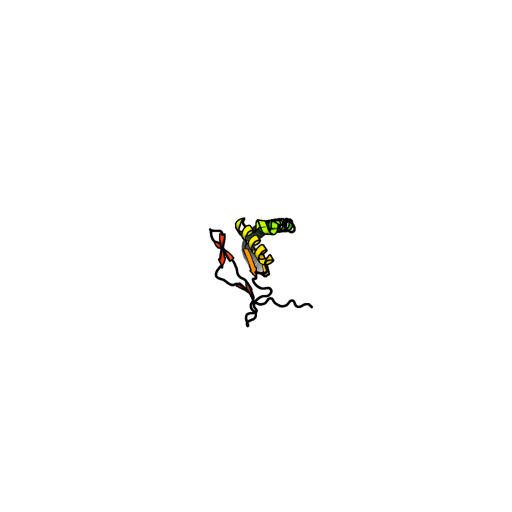M 1419 C C . TYR A 1 173 ? -35.519 -31.133 15.773 1.00 38.84 173 TYR A C 1
ATOM 1421 O O . TYR A 1 173 ? -36.581 -31.584 15.344 1.00 38.84 173 TYR A O 1
ATOM 1429 N N . GLN A 1 174 ? -34.363 -31.191 15.102 1.00 47.03 174 GLN A N 1
ATOM 1430 C CA . GLN A 1 174 ? -34.088 -32.174 14.049 1.00 47.03 174 GLN A CA 1
ATOM 1431 C C . GLN A 1 174 ? -33.665 -33.497 14.680 1.00 47.03 174 GLN A C 1
ATOM 1433 O O . GLN A 1 174 ? -32.937 -33.443 15.700 1.00 47.03 174 GLN A O 1
#

=== Feature glossary ===
A reading guide for the features in this record.

Start from the sequence.

  · Sequence gives the chain of amino acids in standard one-letter code (A=alanine, C=cysteine, …, Y=tyrosine), read N→C. It is the only feature that is directly encoded by the gene; all structural features are derived from the folded form of this sequence.

Fold it, and you get atomic coordinates and the backbone conformation that goes with them.

  · Structure coordinates are given as an mmCIF _atom_site loop: one row per atom with element, residue name, chain id, sequence number, and x/y/z position in Å. Only the four main-chain atoms per residue are included here; side chains are omitted to keep the record compact.

  · Backbone dihedral angles. Every residue except chain termini has a φ (preceding-C → N → Cα → C) and a ψ (N → Cα → C → next-N). They are reported in degrees following the IUPAC sign convention. Secondary structure is essentially a statement about which (φ, ψ) basin each residue occupies.

  · Eight-state secondary structure (DSSP): H is the canonical α-helix, G the tighter 3₁₀-helix, I the wider π-helix; E/B are β-structure, T and S are turns and bends, and '-' is everything else. DSSP derives these from the pattern of main-chain N–H···O=C hydrogen bonds, not from the sequence.

  · SS3 is a coarse helix/strand/coil call (letters a/b/c) made by the P-SEA algorithm from inter-Cα distances and dihedrals. It is less detailed than DSSP but needs only Cα positions.

Summarize the fold with a handful of shape descriptors and a per-residue structural alphabet.

  · Radius of gyration (Rg) is the root-mean-square distance of Cα atoms from their centroid — a single number for overall size and compactness. A globular domain of N residues has Rg ≈ 2.2·N^0.38 Å; an extended or disordered chain has a much larger Rg. The Cα contact count is the number of residue pairs whose Cα atoms are within 8 Å and are more than four positions apart in sequence — a standard proxy for tertiary packing density. The bounding box is the smallest axis-aligned box enclosing all Cα atoms.

  · 3Di is Foldseek's structural alphabet. Each residue is assigned one of twenty discrete states based on how its Cα sits relative to its spatial (not sequential) neighbors. Aligning 3Di strings finds structural homologs roughly as well as full 3D superposition, but orders of magnitude faster.

  · Solvent-accessible surface area (SASA) is the area in Å² traced out by the centre of a 1.4 Å probe sphere (a water molecule) rolled over the protein's van der Waals surface (Shrake–Rupley / Lee–Richards construction). Buried residues have near-zero SASA; fully exposed residues can exceed 200 Å². The total SASA scales roughly with the number of surface residues.

Ask how reliable the model is.

  · For AlphaFold models, the B-factor field carries pLDDT — the model's own estimate of local accuracy on a 0–100 scale. Regions with pLDDT<50 should be treated as essentially unmodeled; they often correspond to intrinsically disordered segments.

  · For experimental (PDB) structures, the B-factor (temperature factor) quantifies the positional spread of each atom in the crystal — a combination of thermal vibration and static disorder — in units of Å². High B-factors mark flexible loops or poorly resolved regions; low B-factors mark the rigid, well-ordered core.

  · Predicted Aligned Error (PAE) is an AlphaFold confidence matrix: entry (i, j) is the expected error in the position of residue j, in ångströms, when the prediction is superimposed on the true structure at residue i. Low PAE within a block of residues means that block is internally rigid and well-predicted; high PAE between two blocks means their relative placement is uncertain even if each block individually is confident.

Place it in context: what it resembles, what it is annotated as, and how it looks.

  · Structural nearest neighbors (via Foldseek easy-search vs the PDB). Reported per hit: target PDB id, E-value, and alignment TM-score. A TM-score above ~0.5 is the conventional threshold for 'same fold'.

  · Functional annotations link the protein to curated databases. InterPro entries identify conserved domains and families by matching the sequence against member-database signatures (Pfam, PROSITE, CDD, …). Gene Ontology (GO) terms describe molecular function, biological process, and cellular component in a controlled vocabulary. CATH places the structure in a hierarchical fold classification (Class/Architecture/Topology/Homologous-superfamily). The organism is the source species.

  · The contact map is a binary N×N matrix image: pixel (i, j) is dark where Cα_i and Cα_j are within 8 Å and |i−j|>4. Because the |i−j|>4 filter removes local helical contacts, off-diagonal stripes parallel to the main diagonal indicate parallel β-sheets; stripes perpendicular to it indicate antiparallel β-sheets. The Ramachandran plot scatters every residue's (φ, ψ) pair against the sterically allowed regions. The PAE heatmap renders the predicted-aligned-error matrix.

  · Six rendered views show the 3D structure from the faces of a cube — i.e. along ±x, ±y, ±z. Rendering representation is drawn randomly per protein from cartoon (secondary-structure ribbons), sticks (backbone bonds), or molecular surface; coloring is either N→C rainbow (blue at the N-terminus through red at the C-terminus) or one color per chain.